Protein AF-A0A0J8R1F2-F1 (afdb_monomer_lite)

Organism: NCBI:txid454286

Secondary structure (DSSP, 8-state):
-------HHHHHHHHHHHHHH-TT-HHHHHHHTTS-HHHHHHHHHHH-TT-

pLDDT: mean 88.36, std 10.35, range [54.47, 95.94]

InterPro domains:
  IPR001005 SANT/Myb domain [PF00249] (6-47)
  IPR001005 SANT/Myb domain [SM00717] (2-50)
  IPR001005 SANT/Myb domain [cd00167] (5-48)
  IPR009057 Homedomain-like superfamily [SSF46689] (6-49)
  IPR017930 Myb domain [PS51294] (1-51)

Foldseek 3Di:
DDLPDQDPVLVVLLVVLCVVPPLVPLVVSCVSSVHHSVSSNVCCVVPVVPD

Radius of gyration: 9.65 Å; chains: 1; bounding box: 26×22×18 Å

Structure (mmCIF, N/CA/C/O backbone):
data_AF-A0A0J8R1F2-F1
#
_entry.id   AF-A0A0J8R1F2-F1
#
loop_
_atom_site.group_PDB
_atom_site.id
_atom_site.type_symbol
_atom_site.label_atom_id
_atom_site.label_alt_id
_atom_site.label_comp_id
_atom_site.label_asym_id
_atom_site.label_entity_id
_atom_site.label_seq_id
_atom_site.pdbx_PDB_ins_code
_atom_site.Cartn_x
_atom_site.Cartn_y
_atom_site.Cartn_z
_atom_site.occupancy
_atom_site.B_iso_or_equiv
_atom_site.auth_seq_id
_atom_site.auth_comp_id
_atom_site.auth_asym_id
_atom_site.auth_atom_id
_atom_site.pdbx_PDB_model_num
ATOM 1 N N . MET A 1 1 ? 16.515 -11.492 -1.840 1.00 72.94 1 MET A N 1
ATOM 2 C CA . MET A 1 1 ? 15.329 -10.905 -1.183 1.00 72.94 1 MET A CA 1
ATOM 3 C C . MET A 1 1 ? 15.071 -9.577 -1.864 1.00 72.94 1 MET A C 1
ATOM 5 O O . MET A 1 1 ? 15.874 -8.677 -1.686 1.00 72.94 1 MET A O 1
ATOM 9 N N . HIS A 1 2 ? 14.062 -9.494 -2.730 1.00 56.25 2 HIS A N 1
ATOM 10 C CA . HIS A 1 2 ? 13.729 -8.250 -3.425 1.00 56.25 2 HIS A CA 1
ATOM 11 C C . HIS A 1 2 ? 12.715 -7.512 -2.548 1.00 56.25 2 HIS A C 1
ATOM 13 O O . HIS A 1 2 ? 11.591 -7.994 -2.388 1.00 56.25 2 HIS A O 1
ATOM 19 N N . TYR A 1 3 ? 13.116 -6.402 -1.923 1.00 54.47 3 TYR A N 1
ATOM 20 C CA . TYR A 1 3 ? 12.131 -5.416 -1.479 1.00 54.47 3 TYR A CA 1
ATOM 21 C C . TYR A 1 3 ? 11.371 -5.005 -2.740 1.00 54.47 3 TYR A C 1
ATOM 23 O O . TYR A 1 3 ? 11.983 -4.790 -3.784 1.00 54.47 3 TYR A O 1
ATOM 31 N N . ALA A 1 4 ? 10.043 -5.014 -2.701 1.00 61.84 4 ALA A N 1
ATOM 32 C CA . ALA A 1 4 ? 9.271 -4.545 -3.838 1.00 61.84 4 ALA A CA 1
ATOM 33 C C . ALA A 1 4 ? 9.612 -3.063 -4.045 1.00 61.84 4 ALA A C 1
ATOM 35 O O . ALA A 1 4 ? 9.174 -2.223 -3.266 1.00 61.84 4 ALA A O 1
ATOM 36 N N . GLU A 1 5 ? 10.435 -2.758 -5.045 1.00 75.69 5 GLU A N 1
ATOM 37 C CA . GLU A 1 5 ? 10.680 -1.387 -5.469 1.00 75.69 5 GLU A CA 1
ATOM 38 C C . GLU A 1 5 ? 9.374 -0.875 -6.078 1.00 75.69 5 GLU A C 1
ATOM 40 O O . GLU A 1 5 ? 8.849 -1.447 -7.037 1.00 75.69 5 GLU A O 1
ATOM 45 N N . PHE A 1 6 ? 8.791 0.137 -5.439 1.00 86.06 6 PHE A N 1
ATOM 46 C CA . PHE A 1 6 ? 7.714 0.915 -6.032 1.00 86.06 6 PHE A CA 1
ATOM 47 C C . PHE A 1 6 ? 8.371 1.997 -6.876 1.00 86.06 6 PHE A C 1
ATOM 49 O O . PHE A 1 6 ? 9.141 2.804 -6.352 1.00 86.06 6 PHE A O 1
ATOM 56 N N . ALA A 1 7 ? 8.058 2.023 -8.169 1.00 89.25 7 ALA A N 1
ATOM 57 C CA . ALA A 1 7 ? 8.394 3.172 -8.997 1.00 89.25 7 ALA A CA 1
ATOM 58 C C . ALA A 1 7 ? 7.647 4.428 -8.504 1.00 89.25 7 ALA A C 1
ATOM 60 O O . ALA A 1 7 ? 6.690 4.343 -7.727 1.00 89.25 7 ALA A O 1
ATOM 61 N N . GLU A 1 8 ? 8.061 5.609 -8.962 1.00 86.56 8 GLU A N 1
ATOM 62 C CA . GLU A 1 8 ? 7.439 6.882 -8.568 1.00 86.56 8 GLU A CA 1
ATOM 63 C C . GLU A 1 8 ? 5.933 6.911 -8.891 1.00 86.56 8 GLU A C 1
ATOM 65 O O . GLU A 1 8 ? 5.127 7.248 -8.020 1.00 86.56 8 GLU A O 1
ATOM 70 N N . ASP A 1 9 ? 5.540 6.440 -10.080 1.00 89.81 9 ASP A N 1
ATOM 71 C CA . ASP A 1 9 ? 4.134 6.269 -10.480 1.00 89.81 9 ASP A CA 1
ATOM 72 C C . ASP A 1 9 ? 3.369 5.308 -9.559 1.00 89.81 9 ASP A C 1
ATOM 74 O O . ASP A 1 9 ? 2.241 5.578 -9.149 1.00 89.81 9 ASP A O 1
ATOM 78 N N . GLU A 1 10 ? 3.989 4.192 -9.172 1.00 91.75 10 GLU A N 1
ATOM 79 C CA . GLU A 1 10 ? 3.355 3.196 -8.301 1.00 91.75 10 GLU A CA 1
ATOM 80 C C . GLU A 1 10 ? 3.182 3.725 -6.874 1.00 91.75 10 GLU A C 1
ATOM 82 O O . GLU A 1 10 ? 2.209 3.403 -6.192 1.00 91.75 10 GLU A O 1
ATOM 87 N N . SER A 1 11 ? 4.111 4.570 -6.430 1.00 92.44 11 SER A N 1
ATOM 88 C CA . SER A 1 11 ? 4.067 5.246 -5.134 1.00 92.44 11 SER A CA 1
ATOM 89 C C . SER A 1 11 ? 2.950 6.291 -5.102 1.00 92.44 11 SER A C 1
ATOM 91 O O . SER A 1 11 ? 2.207 6.380 -4.119 1.00 92.44 11 SER A O 1
ATOM 93 N N . ALA A 1 12 ? 2.784 7.048 -6.191 1.00 93.06 12 ALA A N 1
ATOM 94 C CA . ALA A 1 12 ? 1.673 7.978 -6.363 1.00 93.06 12 ALA A CA 1
ATOM 95 C C . ALA A 1 12 ? 0.326 7.237 -6.381 1.00 93.06 12 ALA A C 1
ATOM 97 O O . ALA A 1 12 ? -0.550 7.550 -5.571 1.00 93.06 12 ALA A O 1
ATOM 98 N N . ALA A 1 13 ? 0.207 6.182 -7.192 1.00 94.56 13 ALA A N 1
ATOM 99 C CA . ALA A 1 13 ? -0.996 5.357 -7.276 1.00 94.56 13 ALA A CA 1
ATOM 100 C C . ALA A 1 13 ? -1.354 4.709 -5.928 1.00 94.56 13 ALA A C 1
ATOM 102 O O . ALA A 1 13 ? -2.525 4.672 -5.542 1.00 94.56 13 ALA A O 1
ATOM 103 N N . LEU A 1 14 ? -0.356 4.237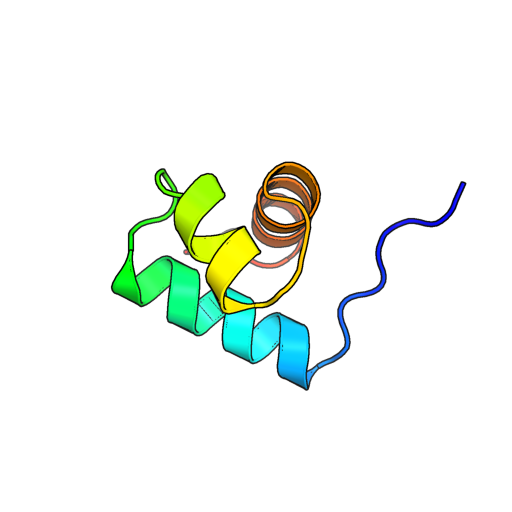 -5.171 1.00 94.88 14 LEU A N 1
ATOM 104 C CA . LEU A 1 14 ? -0.555 3.710 -3.822 1.00 94.88 14 LEU A CA 1
ATOM 105 C C . LEU A 1 14 ? -1.107 4.788 -2.881 1.00 94.88 14 LEU A C 1
ATOM 107 O O . LEU A 1 14 ? -2.064 4.530 -2.153 1.00 94.88 14 LEU A O 1
ATOM 111 N N . ARG A 1 15 ? -0.544 6.001 -2.907 1.00 94.06 15 ARG A N 1
ATOM 112 C CA . ARG A 1 15 ? -1.019 7.121 -2.084 1.00 94.06 15 ARG A CA 1
ATOM 113 C C . ARG A 1 15 ? -2.460 7.504 -2.414 1.00 94.06 15 ARG A C 1
ATOM 115 O O . ARG A 1 15 ? -3.242 7.761 -1.501 1.00 94.06 15 ARG A O 1
ATOM 122 N N . GLU A 1 16 ? -2.813 7.560 -3.692 1.00 94.69 16 GLU A N 1
ATOM 123 C CA . GLU A 1 16 ? -4.180 7.855 -4.131 1.00 94.69 16 GLU A CA 1
ATOM 124 C C . GLU A 1 16 ? -5.153 6.750 -3.721 1.00 94.69 16 GLU A C 1
ATOM 126 O O . GLU A 1 16 ? -6.208 7.033 -3.157 1.00 94.69 16 GLU A O 1
ATOM 131 N N . ALA A 1 17 ? -4.764 5.486 -3.894 1.00 94.94 17 ALA A N 1
ATOM 132 C CA . ALA A 1 17 ? -5.570 4.351 -3.468 1.00 94.94 17 ALA A CA 1
ATOM 133 C C . ALA A 1 17 ? -5.778 4.316 -1.941 1.00 94.94 17 ALA A C 1
ATOM 135 O O . ALA A 1 17 ? -6.877 4.000 -1.490 1.00 94.94 17 ALA A O 1
ATOM 136 N N . ILE A 1 18 ? -4.771 4.681 -1.136 1.00 94.25 18 ILE A N 1
ATOM 137 C CA . ILE A 1 18 ? -4.914 4.811 0.326 1.00 94.25 18 ILE A CA 1
ATOM 138 C C . ILE A 1 18 ? -5.930 5.899 0.688 1.00 94.25 18 ILE A C 1
ATOM 140 O O . ILE A 1 18 ? -6.740 5.691 1.588 1.00 94.25 18 ILE A O 1
ATOM 144 N N . LYS A 1 19 ? -5.920 7.041 -0.013 1.00 92.50 19 LYS A N 1
ATOM 145 C CA . LYS A 1 19 ? -6.903 8.116 0.204 1.00 92.50 19 LYS A CA 1
ATOM 146 C C . LYS A 1 19 ? -8.321 7.713 -0.206 1.00 92.50 19 LYS A C 1
ATOM 148 O O . LYS A 1 19 ? -9.268 8.126 0.448 1.00 92.50 19 LYS A O 1
ATOM 153 N N . GLU A 1 20 ? -8.468 6.935 -1.279 1.00 94.25 20 GLU A N 1
ATOM 154 C CA . GLU A 1 20 ? -9.772 6.492 -1.794 1.00 94.25 20 GLU A CA 1
ATOM 155 C C . GLU A 1 20 ? -10.411 5.401 -0.924 1.00 94.25 20 GLU A C 1
ATOM 157 O O . GLU A 1 20 ? -11.615 5.435 -0.687 1.00 94.25 20 GLU A O 1
ATOM 162 N N . TYR A 1 21 ? -9.616 4.437 -0.448 1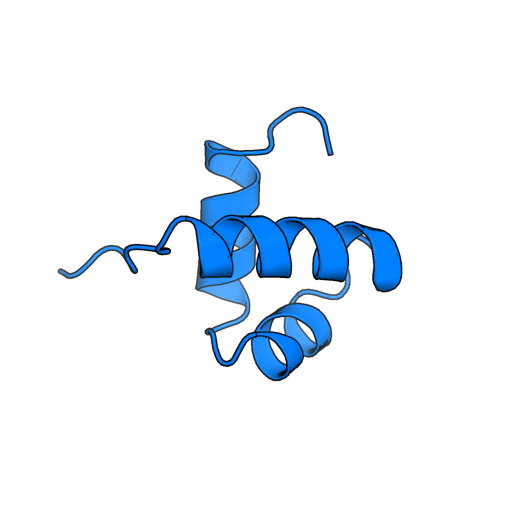.00 91.56 21 TYR A N 1
ATOM 163 C CA . TYR A 1 21 ? -10.127 3.250 0.248 1.00 91.56 21 TYR A CA 1
ATOM 164 C C . TYR A 1 21 ? -9.836 3.208 1.749 1.00 91.56 21 TYR A C 1
ATOM 166 O O . TYR A 1 21 ? -10.292 2.272 2.389 1.00 91.56 21 TYR A O 1
ATOM 174 N N . GLU A 1 22 ? -9.116 4.178 2.313 1.00 87.69 22 GLU A 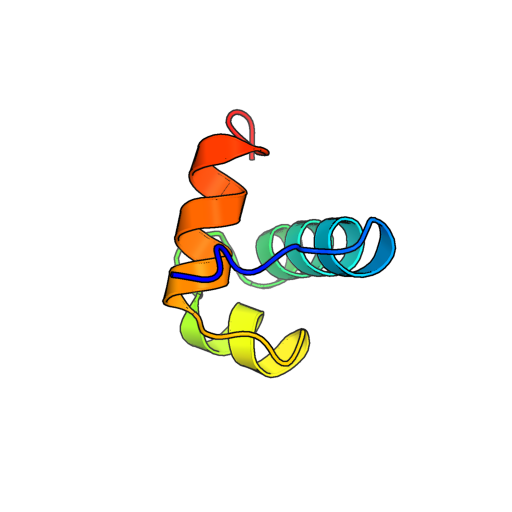N 1
ATOM 175 C CA . GLU A 1 22 ? -8.579 4.173 3.683 1.00 87.69 22 GLU A CA 1
ATOM 176 C C . GLU A 1 22 ? -7.440 3.154 3.910 1.00 87.69 22 GLU A C 1
ATOM 178 O O . GLU A 1 22 ? -7.417 2.036 3.383 1.00 87.69 22 GLU A O 1
ATOM 183 N N . ALA A 1 23 ? -6.485 3.514 4.776 1.00 82.06 23 ALA A N 1
ATOM 184 C CA . ALA A 1 23 ? -5.282 2.728 5.088 1.00 82.06 23 ALA A CA 1
ATOM 185 C C . ALA A 1 23 ? -5.547 1.388 5.815 1.00 82.06 23 ALA A C 1
ATOM 187 O O . ALA A 1 23 ? -4.618 0.717 6.249 1.00 82.06 23 ALA A O 1
ATOM 188 N N . ASN A 1 24 ? -6.801 0.965 5.977 1.00 88.69 24 ASN A N 1
ATOM 189 C CA . ASN A 1 24 ? -7.181 -0.352 6.496 1.00 88.69 24 ASN A CA 1
ATOM 190 C C . ASN A 1 24 ? -7.672 -1.310 5.387 1.00 88.69 24 ASN A C 1
ATOM 192 O O . ASN A 1 24 ? -7.898 -2.492 5.656 1.00 88.69 24 ASN A O 1
ATOM 196 N N . LYS A 1 25 ? -7.804 -0.851 4.130 1.00 94.94 25 LYS A N 1
ATOM 197 C CA . LYS A 1 25 ? -8.263 -1.659 2.981 1.00 94.94 25 LYS A CA 1
ATOM 198 C C . LYS A 1 25 ? -7.126 -2.118 2.063 1.00 94.94 25 LYS A C 1
ATOM 200 O O . LYS A 1 25 ? -7.285 -2.169 0.842 1.00 94.94 25 LYS A O 1
ATOM 205 N N . TRP A 1 26 ? -5.999 -2.558 2.626 1.00 95.19 26 TRP A N 1
ATOM 206 C CA . TRP A 1 26 ? -4.813 -2.989 1.861 1.00 95.19 26 TRP A CA 1
ATOM 207 C C . TRP A 1 26 ? -5.090 -4.034 0.781 1.00 95.19 26 TRP A C 1
ATOM 209 O O . TRP A 1 26 ? -4.447 -4.032 -0.266 1.00 95.19 26 TRP A O 1
ATOM 219 N N . LYS A 1 27 ? -6.068 -4.919 1.005 1.00 95.56 27 LYS A N 1
ATOM 220 C CA . LYS A 1 27 ? -6.486 -5.910 0.007 1.00 95.56 27 LYS A CA 1
ATOM 221 C C . LYS A 1 27 ? -7.046 -5.253 -1.261 1.00 95.56 27 LYS A C 1
ATOM 223 O O . LYS A 1 27 ? -6.772 -5.734 -2.354 1.00 95.56 27 LYS A O 1
ATOM 228 N N . VAL A 1 28 ? -7.838 -4.191 -1.128 1.00 95.88 28 VAL A N 1
ATOM 229 C CA . VAL A 1 28 ? -8.429 -3.468 -2.2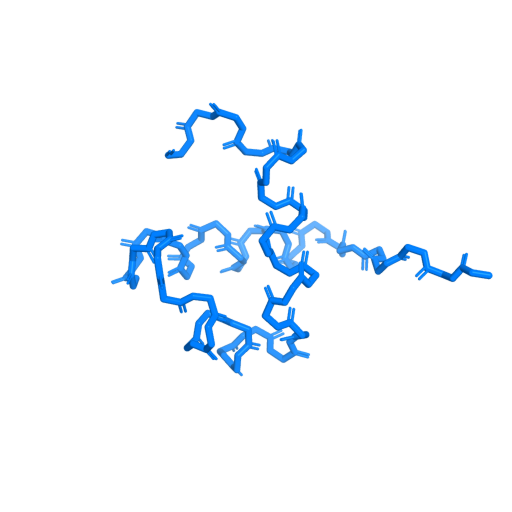69 1.00 95.88 28 VAL A CA 1
ATOM 230 C C . VAL A 1 28 ? -7.375 -2.580 -2.923 1.00 95.88 28 VAL A C 1
ATO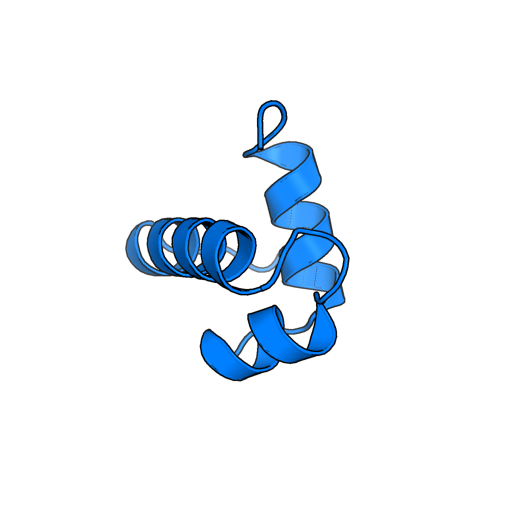M 232 O O . VAL A 1 28 ? -7.208 -2.630 -4.137 1.00 95.88 28 VAL A O 1
ATOM 235 N N . ILE A 1 29 ? -6.593 -1.869 -2.106 1.00 95.75 29 ILE A N 1
ATOM 236 C CA . ILE A 1 29 ? -5.485 -1.013 -2.548 1.00 95.75 29 ILE A CA 1
ATOM 237 C C . ILE A 1 29 ? -4.482 -1.806 -3.394 1.00 95.75 29 ILE A C 1
ATOM 239 O O . ILE A 1 29 ? -4.194 -1.423 -4.523 1.00 95.75 29 ILE A O 1
ATOM 243 N N . GLY A 1 30 ? -4.007 -2.948 -2.887 1.00 94.50 30 GLY A N 1
ATOM 244 C CA . GLY A 1 30 ? -3.049 -3.792 -3.598 1.00 94.50 30 GLY A CA 1
ATOM 245 C C . GLY A 1 30 ? -3.595 -4.339 -4.916 1.00 94.50 30 GLY A C 1
ATOM 246 O O . GLY A 1 30 ? -2.901 -4.311 -5.926 1.00 94.50 30 GLY A O 1
ATOM 247 N N . GLN A 1 31 ? -4.863 -4.759 -4.947 1.00 95.94 31 GLN A N 1
ATOM 248 C CA . GLN A 1 31 ? -5.504 -5.186 -6.196 1.00 95.94 31 GLN A CA 1
ATOM 249 C C . GLN A 1 31 ? -5.603 -4.041 -7.214 1.00 95.94 31 GLN A C 1
ATOM 251 O O . GLN A 1 31 ? -5.348 -4.273 -8.392 1.00 95.94 31 GLN A O 1
ATOM 256 N N . LYS A 1 32 ? -5.915 -2.813 -6.774 1.00 94.00 32 LYS A N 1
ATOM 257 C CA . LYS A 1 32 ? -6.021 -1.634 -7.648 1.00 94.00 32 LYS A CA 1
ATOM 258 C C . LYS A 1 32 ? -4.695 -1.273 -8.314 1.00 94.00 32 LYS A C 1
ATOM 260 O O . LYS A 1 32 ? -4.690 -0.952 -9.496 1.00 94.00 32 LYS A O 1
ATOM 265 N N . ILE A 1 33 ? -3.590 -1.344 -7.573 1.00 92.81 33 ILE A N 1
ATOM 266 C CA . ILE A 1 33 ? -2.258 -0.984 -8.086 1.00 92.81 33 ILE A CA 1
ATOM 267 C C . ILE A 1 33 ? -1.441 -2.194 -8.571 1.00 92.81 33 ILE A C 1
ATOM 269 O O . ILE A 1 33 ? -0.263 -2.060 -8.881 1.00 92.81 33 ILE A O 1
ATOM 273 N N . GLY A 1 34 ? -2.035 -3.393 -8.597 1.00 93.62 34 GLY A N 1
ATOM 274 C CA . GLY A 1 34 ? -1.363 -4.619 -9.039 1.00 93.62 34 GLY A CA 1
ATOM 275 C C . GLY A 1 34 ? -0.227 -5.101 -8.124 1.00 93.62 34 GLY A C 1
ATOM 276 O O . GLY A 1 34 ? 0.675 -5.800 -8.584 1.00 93.62 34 GLY A O 1
ATOM 277 N N . LYS A 1 35 ? -0.248 -4.751 -6.831 1.00 93.06 35 LYS A N 1
ATOM 278 C CA . LYS A 1 35 ? 0.791 -5.113 -5.849 1.00 93.06 35 LYS A CA 1
ATOM 279 C C . LYS A 1 35 ? 0.234 -5.948 -4.691 1.00 93.06 35 LYS A C 1
ATOM 281 O O . LYS A 1 35 ? -0.939 -5.841 -4.330 1.00 93.06 35 LYS A O 1
ATOM 286 N N . PRO A 1 36 ? 1.070 -6.760 -4.020 1.00 94.88 36 PRO A N 1
ATOM 287 C CA . PRO A 1 36 ? 0.658 -7.457 -2.808 1.00 94.88 36 PRO A CA 1
ATOM 288 C C . PRO A 1 36 ? 0.233 -6.477 -1.706 1.00 94.88 36 PRO A C 1
ATOM 290 O O . PRO A 1 36 ? 0.944 -5.518 -1.410 1.00 94.88 36 PRO A O 1
ATOM 293 N N . ALA A 1 37 ? -0.877 -6.768 -1.024 1.00 95.12 37 ALA A N 1
ATOM 294 C CA . ALA A 1 37 ? -1.397 -5.940 0.070 1.00 95.12 37 ALA A CA 1
ATOM 295 C C . ALA A 1 37 ? -0.346 -5.656 1.162 1.00 95.12 37 ALA A C 1
ATOM 297 O O . ALA A 1 37 ? -0.213 -4.525 1.616 1.00 95.12 37 ALA A O 1
ATOM 298 N N . LYS A 1 38 ? 0.451 -6.668 1.539 1.00 93.12 38 LYS A N 1
ATOM 299 C CA . LYS A 1 38 ? 1.535 -6.502 2.522 1.00 93.12 38 LYS A CA 1
ATOM 300 C C . LYS A 1 38 ? 2.652 -5.576 2.035 1.00 93.12 38 LYS A C 1
ATOM 302 O O . LYS A 1 38 ? 3.193 -4.834 2.844 1.00 93.12 38 LYS A O 1
ATOM 307 N N . ALA A 1 39 ? 2.983 -5.610 0.743 1.00 93.44 39 ALA A N 1
ATOM 308 C CA . ALA A 1 39 ? 3.985 -4.713 0.172 1.00 93.44 39 ALA A CA 1
ATOM 309 C C . ALA A 1 39 ? 3.488 -3.261 0.198 1.00 93.44 39 ALA A C 1
ATOM 311 O O . ALA A 1 39 ? 4.234 -2.370 0.582 1.00 93.44 39 ALA A O 1
ATOM 312 N N . CYS A 1 40 ? 2.205 -3.046 -0.116 1.00 94.12 40 CYS A N 1
ATOM 313 C CA . CYS A 1 40 ? 1.552 -1.739 -0.022 1.00 94.12 40 CYS A CA 1
ATOM 314 C C . CYS A 1 40 ? 1.576 -1.195 1.412 1.00 94.12 40 CYS A C 1
ATOM 316 O O . CYS A 1 40 ? 1.923 -0.039 1.626 1.00 94.12 40 CYS A O 1
ATOM 318 N N . GLU A 1 41 ? 1.240 -2.040 2.392 1.00 94.50 41 GLU A N 1
ATOM 319 C CA . GLU A 1 41 ? 1.236 -1.660 3.806 1.00 94.50 41 GLU A CA 1
ATOM 320 C C . GLU A 1 41 ? 2.642 -1.295 4.305 1.00 94.50 41 GLU A C 1
ATOM 322 O O . GLU A 1 41 ? 2.811 -0.266 4.956 1.00 94.50 41 GLU A O 1
ATOM 327 N N . GLN A 1 42 ? 3.649 -2.127 4.018 1.00 93.31 42 GLN A N 1
ATOM 328 C CA . GLN A 1 42 ? 5.028 -1.865 4.445 1.00 93.31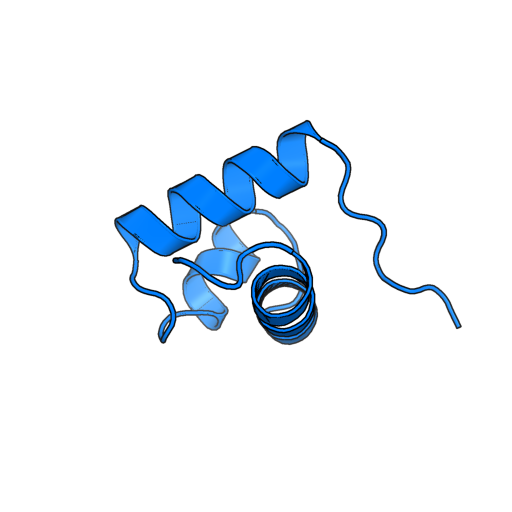 42 GLN A CA 1
ATOM 329 C C . GLN A 1 42 ? 5.569 -0.591 3.802 1.00 93.31 42 GLN A C 1
ATOM 331 O O . GLN A 1 42 ? 6.013 0.304 4.518 1.00 93.31 42 GLN A O 1
ATOM 336 N N . TYR A 1 43 ? 5.420 -0.460 2.482 1.00 92.44 43 TYR A N 1
ATOM 337 C CA . TYR A 1 43 ? 5.853 0.732 1.763 1.00 92.44 43 TYR A CA 1
ATOM 338 C C . TYR A 1 43 ? 5.175 1.994 2.311 1.00 92.44 43 TYR A C 1
ATOM 340 O O . TYR A 1 43 ? 5.840 2.985 2.602 1.00 92.44 43 TYR A O 1
ATOM 348 N N . ALA A 1 44 ? 3.861 1.955 2.548 1.00 92.19 44 ALA A N 1
ATOM 349 C CA . ALA A 1 44 ? 3.140 3.092 3.110 1.00 92.19 44 ALA A CA 1
ATOM 350 C C . ALA A 1 44 ? 3.612 3.459 4.526 1.00 92.19 44 ALA A C 1
ATOM 352 O O . ALA A 1 44 ? 3.778 4.637 4.828 1.00 92.19 44 ALA A O 1
ATOM 353 N N . LYS A 1 45 ? 3.886 2.476 5.390 1.00 90.31 45 LYS A N 1
ATOM 354 C CA . LYS A 1 45 ? 4.413 2.729 6.744 1.00 90.31 45 LYS A CA 1
ATOM 355 C C . LYS A 1 45 ? 5.808 3.359 6.726 1.00 90.31 45 LYS A C 1
ATOM 357 O O . LYS A 1 45 ? 6.124 4.172 7.594 1.00 90.31 45 LYS A O 1
ATOM 362 N N . GLU A 1 46 ? 6.645 2.990 5.760 1.00 90.50 46 GLU A N 1
ATOM 363 C CA . GLU A 1 46 ? 8.016 3.497 5.651 1.00 90.50 46 GLU A CA 1
ATOM 364 C C . GLU A 1 46 ? 8.075 4.877 4.979 1.00 90.50 46 GLU A C 1
ATOM 366 O O . GLU A 1 46 ? 8.767 5.769 5.479 1.00 90.50 46 GLU A O 1
ATOM 371 N N . HIS A 1 47 ? 7.300 5.078 3.908 1.00 89.75 47 HIS A N 1
ATOM 372 C CA . HIS A 1 47 ? 7.370 6.259 3.041 1.00 89.75 47 HIS A CA 1
ATOM 373 C C . HIS A 1 47 ? 6.267 7.296 3.302 1.00 89.75 47 HIS A C 1
ATOM 375 O O . HIS A 1 47 ? 6.462 8.483 3.038 1.00 89.75 47 HIS A O 1
ATOM 381 N N . PHE A 1 48 ? 5.120 6.891 3.853 1.00 88.38 48 PHE A N 1
ATOM 382 C CA . PHE A 1 48 ? 3.942 7.744 4.046 1.00 88.38 48 PHE A CA 1
ATOM 383 C C . PHE A 1 48 ? 3.548 7.897 5.519 1.00 88.38 48 PHE A C 1
ATOM 385 O O . PHE A 1 48 ? 2.375 7.816 5.870 1.00 88.38 48 PHE A O 1
ATOM 392 N N . LYS A 1 49 ? 4.516 8.190 6.393 1.00 72.69 49 LYS A N 1
ATOM 393 C CA . LYS A 1 49 ? 4.321 8.339 7.853 1.00 72.69 49 LYS A CA 1
ATOM 394 C C . LYS A 1 49 ? 3.276 9.390 8.294 1.00 72.69 49 LYS A C 1
ATOM 396 O O . LYS A 1 49 ? 2.987 9.462 9.480 1.00 72.69 49 LYS A O 1
ATOM 401 N N . ASN A 1 50 ? 2.715 10.168 7.362 1.00 69.50 50 ASN A N 1
ATOM 402 C CA . ASN A 1 50 ? 1.711 11.215 7.590 1.00 69.50 50 ASN A CA 1
ATOM 403 C C . ASN A 1 50 ? 0.420 11.024 6.753 1.00 69.50 50 ASN A C 1
ATOM 405 O O . ASN A 1 50 ? -0.250 12.016 6.455 1.00 69.50 50 ASN A O 1
ATOM 409 N N . LEU A 1 51 ? 0.116 9.805 6.287 1.00 66.75 51 LEU A N 1
ATOM 410 C CA . LEU A 1 51 ? -1.183 9.485 5.669 1.00 66.75 51 LEU A CA 1
ATOM 411 C C . LEU A 1 51 ? -2.235 9.095 6.707 1.00 66.75 51 LEU A C 1
ATOM 413 O O . LEU A 1 51 ? -1.863 8.451 7.712 1.00 66.75 51 LEU A O 1
#

Sequence (51 aa):
MHYAEFAEDESAALREAIKEYEANKWKVIGQKIGKPAKACEQYAKEHFKNL